Protein AF-A0A7J2VCM5-F1 (afdb_monomer_lite)

Radius of gyration: 16.42 Å; chains: 1; bounding box: 29×35×41 Å

Structure (mmCIF, N/CA/C/O backbone):
data_AF-A0A7J2VCM5-F1
#
_entry.id   AF-A0A7J2VCM5-F1
#
loop_
_atom_site.group_PDB
_atom_site.id
_atom_site.type_symbol
_atom_site.label_atom_id
_atom_site.label_alt_id
_atom_site.label_comp_id
_atom_site.label_asym_id
_atom_site.label_entity_id
_atom_site.label_seq_id
_atom_site.pdbx_PDB_ins_code
_atom_site.Cartn_x
_atom_site.Cartn_y
_atom_site.Cartn_z
_atom_site.occupancy
_atom_site.B_iso_or_equiv
_atom_site.auth_seq_id
_atom_site.auth_comp_id
_atom_site.auth_asym_id
_atom_site.auth_atom_id
_atom_site.pdbx_PDB_model_num
ATOM 1 N N . MET A 1 1 ? -11.086 -5.409 -6.762 1.00 65.94 1 MET A N 1
ATOM 2 C CA . MET A 1 1 ? -10.768 -4.043 -7.235 1.00 65.94 1 MET A CA 1
ATOM 3 C C . MET A 1 1 ? -9.662 -3.383 -6.418 1.00 65.94 1 MET A C 1
ATOM 5 O O . MET A 1 1 ? -8.623 -3.114 -6.999 1.00 65.94 1 MET A O 1
ATOM 9 N N . ALA A 1 2 ? -9.795 -3.229 -5.093 1.00 87.69 2 ALA A N 1
ATOM 10 C CA . ALA A 1 2 ? -8.763 -2.586 -4.258 1.00 87.69 2 ALA A CA 1
ATOM 11 C C . ALA A 1 2 ? -7.343 -3.184 -4.394 1.00 87.69 2 ALA A C 1
ATOM 13 O O . ALA A 1 2 ? -6.380 -2.445 -4.549 1.00 87.69 2 ALA A O 1
ATOM 14 N N . LEU A 1 3 ? -7.204 -4.516 -4.418 1.00 89.75 3 LEU A N 1
ATOM 15 C CA . LEU A 1 3 ? -5.891 -5.166 -4.567 1.00 89.75 3 LEU A CA 1
ATOM 16 C C . LEU A 1 3 ? -5.229 -4.899 -5.923 1.00 89.75 3 LEU A C 1
ATOM 18 O O . LEU A 1 3 ? -4.018 -4.738 -5.988 1.00 89.75 3 LEU A O 1
ATOM 22 N N . VAL A 1 4 ? -6.018 -4.817 -6.997 1.00 91.19 4 VAL A N 1
ATOM 23 C CA . VAL A 1 4 ? -5.492 -4.496 -8.331 1.00 91.19 4 VAL A CA 1
ATOM 24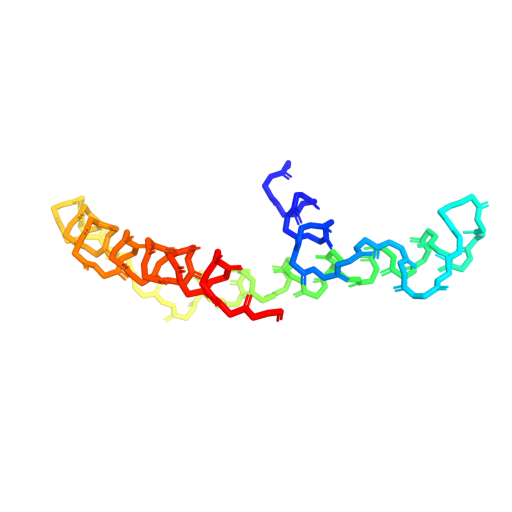 C C . VAL A 1 4 ? -4.964 -3.066 -8.339 1.00 91.19 4 VAL A C 1
ATOM 26 O O . VAL A 1 4 ? -3.840 -2.842 -8.771 1.00 91.19 4 VAL A O 1
ATOM 29 N N . ILE A 1 5 ? -5.717 -2.122 -7.765 1.00 93.50 5 ILE A N 1
ATOM 30 C CA . ILE A 1 5 ? -5.255 -0.739 -7.576 1.00 93.50 5 ILE A CA 1
ATOM 31 C C . ILE A 1 5 ? -3.945 -0.722 -6.781 1.00 93.50 5 ILE A C 1
ATOM 33 O O . ILE A 1 5 ? -3.003 -0.051 -7.188 1.00 93.50 5 ILE A O 1
ATOM 37 N N . GLY A 1 6 ? -3.841 -1.521 -5.714 1.00 91.88 6 GLY A N 1
ATOM 38 C CA . GLY A 1 6 ? -2.601 -1.683 -4.952 1.00 91.88 6 GLY A CA 1
ATOM 39 C C . GLY A 1 6 ? -1.413 -2.127 -5.813 1.00 91.88 6 GLY A C 1
ATOM 40 O O . GLY A 1 6 ? -0.340 -1.542 -5.712 1.00 91.88 6 GLY A O 1
ATOM 41 N N . VAL A 1 7 ? -1.595 -3.096 -6.717 1.00 95.06 7 VAL A N 1
ATOM 42 C CA . VAL A 1 7 ? -0.525 -3.531 -7.636 1.00 95.06 7 VAL A CA 1
ATOM 43 C C . VAL A 1 7 ? -0.082 -2.399 -8.567 1.00 95.06 7 VAL A C 1
ATOM 45 O O . VAL A 1 7 ? 1.115 -2.226 -8.786 1.00 95.06 7 VAL A O 1
ATOM 48 N N . TYR A 1 8 ? -1.015 -1.615 -9.108 1.00 94.25 8 TYR A N 1
ATOM 49 C CA . TYR A 1 8 ? -0.678 -0.527 -10.030 1.00 94.25 8 TYR A CA 1
ATOM 50 C C . TYR A 1 8 ? -0.044 0.677 -9.330 1.00 94.25 8 TYR A C 1
ATOM 52 O O . TYR A 1 8 ? 0.969 1.180 -9.803 1.00 94.25 8 TYR A O 1
ATOM 60 N N . VAL A 1 9 ? -0.615 1.111 -8.206 1.00 92.56 9 VAL A N 1
ATOM 61 C CA . VAL A 1 9 ? -0.193 2.327 -7.496 1.00 92.56 9 VAL A CA 1
ATOM 62 C C . VAL A 1 9 ? 1.053 2.082 -6.648 1.00 92.56 9 VAL A C 1
ATOM 64 O O . VAL A 1 9 ? 1.953 2.913 -6.642 1.00 92.56 9 VAL A O 1
ATOM 67 N N . LEU A 1 10 ? 1.125 0.951 -5.939 1.00 91.44 10 LEU A N 1
ATOM 68 C CA . LEU A 1 10 ? 2.202 0.689 -4.977 1.00 91.44 10 LEU A CA 1
ATOM 69 C C . LEU A 1 10 ? 3.336 -0.147 -5.574 1.00 91.44 10 LEU A C 1
ATOM 71 O O . LEU A 1 10 ? 4.491 0.044 -5.211 1.00 91.44 10 LEU A O 1
ATOM 75 N N . LEU A 1 11 ? 3.020 -1.088 -6.471 1.00 93.56 11 LEU A N 1
ATOM 76 C CA . LEU A 1 11 ? 3.997 -2.041 -7.018 1.00 93.56 11 LEU A CA 1
ATOM 77 C C . LEU A 1 11 ? 4.354 -1.781 -8.492 1.00 93.56 11 LEU A C 1
ATOM 79 O O . LEU A 1 11 ? 5.058 -2.590 -9.104 1.00 93.56 11 LEU A O 1
ATOM 83 N N . GLY A 1 12 ? 3.870 -0.682 -9.080 1.00 91.31 12 GLY A N 1
ATOM 84 C CA . GLY A 1 12 ? 4.209 -0.263 -10.446 1.00 91.31 12 GLY A CA 1
ATOM 85 C C . GLY A 1 12 ? 3.603 -1.126 -11.561 1.00 91.31 12 GLY A C 1
AT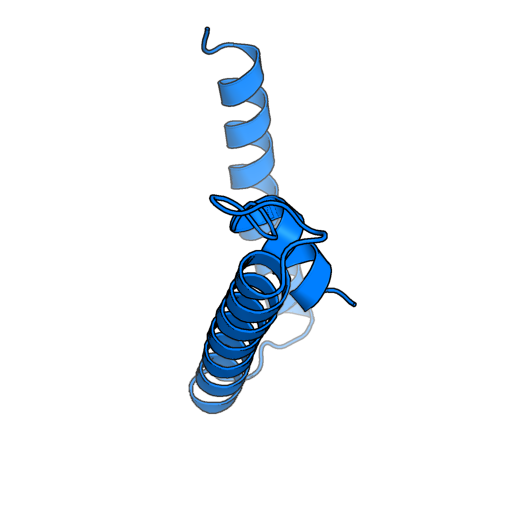OM 86 O O . GLY A 1 12 ? 4.116 -1.144 -12.680 1.00 91.31 12 GLY A O 1
ATOM 87 N N . GLY A 1 13 ? 2.541 -1.886 -11.279 1.00 91.94 13 GLY A N 1
ATOM 88 C CA . GLY A 1 13 ? 1.810 -2.655 -12.289 1.00 91.94 13 GLY A CA 1
ATOM 89 C C . GLY A 1 13 ? 2.688 -3.698 -13.011 1.00 91.94 13 GLY A C 1
ATOM 90 O O . GLY A 1 13 ? 3.344 -4.502 -12.338 1.00 91.94 13 GLY A O 1
ATOM 91 N N . PRO A 1 14 ? 2.718 -3.713 -14.360 1.00 93.25 14 PRO A N 1
ATOM 92 C CA . PRO A 1 14 ? 3.467 -4.693 -15.156 1.00 93.25 14 PRO A CA 1
ATOM 93 C C . PRO A 1 14 ? 4.984 -4.429 -15.223 1.00 93.25 14 PRO A C 1
ATOM 95 O O . PRO A 1 14 ? 5.720 -5.279 -15.728 1.00 93.25 14 PRO A O 1
ATOM 98 N N . ALA A 1 15 ? 5.470 -3.291 -14.705 1.00 91.94 15 ALA A N 1
ATOM 99 C CA . ALA A 1 15 ? 6.892 -2.954 -14.731 1.00 91.94 15 ALA A CA 1
ATOM 100 C C . ALA A 1 15 ? 7.746 -4.052 -14.051 1.00 91.94 15 ALA A C 1
ATOM 102 O O . ALA A 1 15 ? 7.342 -4.570 -12.998 1.00 91.94 15 ALA A O 1
ATOM 103 N N . PRO A 1 16 ? 8.916 -4.418 -14.619 1.00 91.75 16 PRO A N 1
ATOM 104 C CA . PRO A 1 16 ? 9.654 -3.732 -15.694 1.00 91.75 16 PRO A CA 1
ATOM 105 C C . PRO A 1 16 ? 9.242 -4.111 -17.131 1.00 91.75 16 PRO A C 1
ATOM 107 O O . PRO A 1 16 ? 9.839 -3.618 -18.084 1.00 91.75 16 PRO A O 1
ATOM 110 N N . PHE A 1 17 ? 8.251 -4.986 -17.313 1.00 93.69 17 PHE A N 1
ATOM 111 C CA . PHE A 1 17 ? 7.829 -5.447 -18.637 1.00 93.69 17 PHE A CA 1
ATOM 112 C C . PHE A 1 17 ? 6.670 -4.610 -19.194 1.00 93.69 17 PHE A C 1
ATOM 114 O O . PHE A 1 17 ? 5.912 -3.974 -18.461 1.00 93.69 17 PHE A O 1
ATOM 121 N N . ASN A 1 18 ? 6.508 -4.632 -20.520 1.00 91.56 18 ASN A N 1
ATOM 122 C CA . ASN A 1 18 ? 5.374 -3.987 -21.178 1.00 91.56 18 ASN A CA 1
ATOM 123 C C . ASN A 1 18 ? 4.066 -4.721 -20.836 1.00 91.56 18 ASN A C 1
ATOM 125 O O . ASN A 1 18 ? 4.033 -5.950 -20.793 1.00 91.56 18 ASN A O 1
ATOM 129 N N . HIS A 1 19 ? 2.979 -3.978 -20.645 1.00 88.56 19 HIS A N 1
ATOM 130 C CA . HIS A 1 19 ? 1.669 -4.512 -20.290 1.00 88.56 19 HIS A CA 1
ATOM 131 C C . HIS A 1 19 ? 1.117 -5.510 -21.316 1.00 88.56 19 HIS A C 1
ATOM 133 O O . HIS A 1 19 ? 0.513 -6.510 -20.942 1.00 88.56 19 HIS A O 1
ATOM 139 N N . LEU A 1 20 ? 1.371 -5.258 -22.603 1.00 90.31 20 LEU A N 1
ATOM 140 C CA . LEU A 1 20 ? 0.932 -6.121 -23.704 1.00 90.31 20 LEU A CA 1
ATOM 141 C C . LEU A 1 20 ? 1.834 -7.350 -23.906 1.00 90.31 20 LEU A C 1
ATOM 143 O O . LEU A 1 20 ? 1.520 -8.217 -24.717 1.00 90.31 20 LEU A O 1
ATOM 147 N N . SER A 1 21 ? 2.960 -7.432 -23.190 1.00 93.69 21 SER A N 1
ATOM 148 C CA . SER A 1 21 ? 3.829 -8.605 -23.233 1.00 93.69 21 SER A CA 1
ATOM 149 C C . SER A 1 21 ? 3.259 -9.720 -22.351 1.00 93.69 21 SER A C 1
ATOM 151 O O . SER A 1 21 ? 2.834 -9.440 -21.225 1.00 93.69 21 SER A O 1
ATOM 153 N N . PRO A 1 22 ? 3.342 -10.995 -22.778 1.00 92.69 22 PRO A N 1
ATOM 154 C CA . PRO A 1 22 ? 3.005 -12.135 -21.927 1.00 92.69 22 PRO A CA 1
ATOM 155 C C . PRO A 1 22 ? 3.723 -12.105 -20.568 1.00 92.69 22 PRO A C 1
ATOM 157 O O . PRO A 1 22 ? 3.130 -12.439 -19.543 1.00 92.69 22 PRO A O 1
ATOM 160 N N . LEU A 1 23 ? 4.978 -11.636 -20.538 1.00 93.81 23 LEU A N 1
ATOM 161 C CA . LEU A 1 23 ? 5.750 -11.501 -19.298 1.00 93.81 23 LEU A CA 1
ATOM 162 C C . LEU A 1 23 ? 5.196 -10.403 -18.380 1.00 93.81 23 LEU A C 1
ATOM 164 O O . LEU A 1 23 ? 5.167 -10.585 -17.165 1.00 93.81 23 LEU A O 1
ATOM 168 N N . GLY A 1 24 ? 4.710 -9.291 -18.938 1.00 92.69 24 GLY A N 1
ATOM 169 C CA . GLY A 1 24 ? 4.084 -8.221 -18.156 1.00 92.69 24 GLY A CA 1
ATOM 170 C C . GLY A 1 24 ? 2.761 -8.653 -17.533 1.00 92.69 24 GLY A C 1
ATOM 171 O O . GLY A 1 24 ? 2.510 -8.361 -16.362 1.00 92.69 24 GLY A O 1
ATOM 172 N N . GLY A 1 25 ? 1.958 -9.422 -18.274 1.00 93.69 25 GLY A N 1
ATOM 173 C CA . GLY A 1 25 ? 0.759 -10.066 -17.736 1.00 93.69 25 GLY A CA 1
ATOM 174 C C . GLY A 1 25 ? 1.084 -11.016 -16.580 1.00 93.69 25 GLY A C 1
ATOM 175 O O . GLY A 1 25 ? 0.468 -10.930 -15.516 1.00 93.69 25 GLY A O 1
ATOM 176 N N . LEU A 1 26 ? 2.102 -11.867 -16.745 1.00 95.31 26 LEU A N 1
ATOM 177 C CA . LEU A 1 26 ? 2.527 -12.818 -15.715 1.00 95.31 26 LEU A CA 1
ATOM 178 C C . LEU A 1 26 ? 3.014 -12.112 -14.442 1.00 95.31 26 LEU A C 1
ATOM 180 O O . LEU A 1 26 ? 2.587 -12.468 -13.343 1.00 95.31 26 LEU A O 1
ATOM 184 N N . VAL A 1 27 ? 3.853 -11.079 -14.571 1.00 95.88 27 VAL A N 1
ATOM 185 C CA . VAL A 1 27 ? 4.342 -10.299 -13.419 1.00 95.8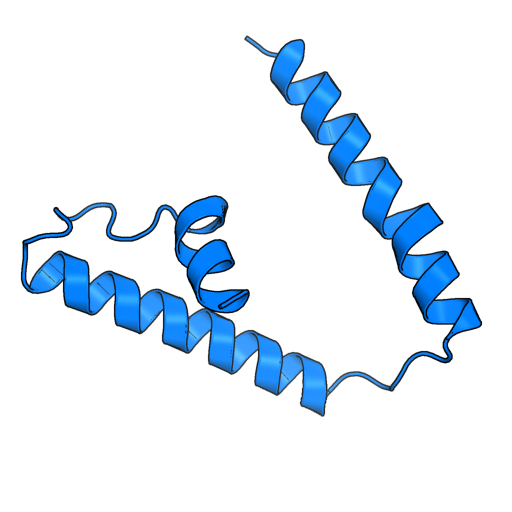8 27 VAL A CA 1
ATOM 186 C C . VAL A 1 27 ? 3.201 -9.615 -12.673 1.00 95.88 27 VAL A C 1
ATOM 188 O O . VAL A 1 27 ? 3.196 -9.599 -11.441 1.00 95.88 27 VAL A O 1
ATOM 191 N N . LEU A 1 28 ? 2.213 -9.084 -13.391 1.00 94.88 28 LEU A N 1
ATOM 192 C CA . LEU A 1 28 ? 1.053 -8.452 -12.773 1.00 94.88 28 LEU A CA 1
ATOM 193 C C . LEU A 1 28 ? 0.240 -9.455 -11.947 1.00 94.88 28 LEU A C 1
ATOM 195 O O . LEU A 1 28 ? -0.095 -9.169 -10.795 1.00 94.88 28 LEU A O 1
ATOM 199 N N . VAL A 1 29 ? -0.031 -10.638 -12.507 1.00 94.88 29 VAL A N 1
ATOM 200 C CA . VAL A 1 29 ? -0.717 -11.725 -11.790 1.00 94.88 29 VAL A CA 1
ATOM 201 C C . VAL A 1 29 ? 0.080 -12.138 -10.556 1.00 94.88 29 VAL A C 1
ATOM 203 O O . VAL A 1 29 ? -0.487 -12.267 -9.473 1.00 94.88 29 VAL A O 1
ATOM 206 N N . LEU A 1 30 ? 1.398 -12.280 -10.680 1.00 96.19 30 LEU A N 1
ATOM 207 C CA . LEU A 1 30 ? 2.257 -12.686 -9.573 1.00 96.19 30 LEU A CA 1
ATOM 208 C C . LEU A 1 30 ? 2.254 -11.652 -8.432 1.00 96.19 30 LEU A C 1
ATOM 210 O O . LEU A 1 30 ? 2.034 -12.017 -7.278 1.00 96.19 30 LEU A O 1
ATOM 214 N N . LYS A 1 31 ? 2.392 -10.356 -8.741 1.00 95.88 31 LYS A N 1
ATOM 215 C CA . LYS A 1 31 ? 2.281 -9.268 -7.749 1.00 95.88 31 LYS A CA 1
ATOM 216 C C . LYS A 1 31 ? 0.906 -9.243 -7.076 1.00 95.88 31 LYS A C 1
ATOM 218 O O . LYS A 1 31 ? 0.816 -9.036 -5.865 1.00 9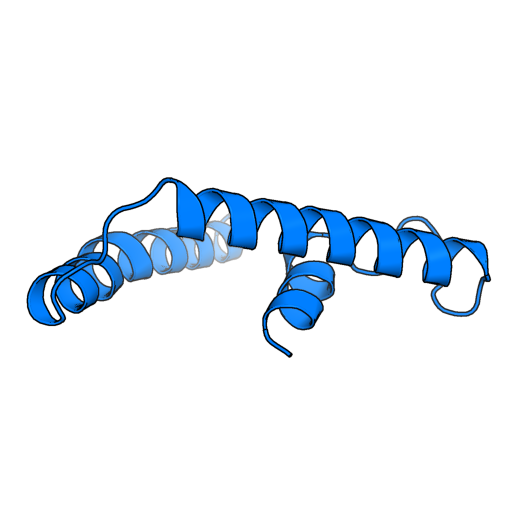5.88 31 LYS A O 1
ATOM 223 N N . TYR A 1 32 ? -0.159 -9.483 -7.841 1.00 96.06 32 TYR A N 1
ATOM 224 C CA . TYR A 1 32 ? -1.512 -9.583 -7.298 1.00 96.06 32 TYR A CA 1
ATOM 225 C C . TYR A 1 32 ? -1.645 -10.749 -6.312 1.00 96.06 32 TYR A C 1
ATOM 227 O O . TYR A 1 32 ? -2.166 -10.555 -5.214 1.00 96.06 32 TYR A O 1
ATOM 235 N N . LEU A 1 33 ? -1.148 -11.937 -6.670 1.00 97.56 33 LEU A N 1
ATOM 236 C CA . LEU A 1 33 ? -1.195 -13.118 -5.805 1.00 97.56 33 LEU A CA 1
ATOM 237 C C . LEU A 1 33 ? -0.391 -12.919 -4.519 1.00 97.56 33 LEU A C 1
ATOM 239 O O . LEU A 1 33 ? -0.858 -13.314 -3.453 1.00 97.56 33 LEU A O 1
ATOM 243 N N . ILE A 1 34 ? 0.765 -12.255 -4.594 1.00 96.56 34 ILE A N 1
ATOM 244 C CA . ILE A 1 34 ? 1.559 -11.899 -3.411 1.00 96.56 34 ILE A CA 1
ATOM 245 C C . ILE A 1 34 ? 0.756 -10.990 -2.473 1.00 96.56 34 ILE A C 1
ATOM 247 O O . ILE A 1 34 ? 0.656 -11.281 -1.280 1.00 96.56 34 ILE A O 1
ATOM 251 N N . LEU A 1 35 ? 0.140 -9.921 -2.990 1.00 96.44 35 LEU A N 1
ATOM 252 C CA . LEU A 1 35 ? -0.687 -9.035 -2.163 1.00 96.44 35 LEU A CA 1
ATOM 253 C C . LEU A 1 35 ? -1.917 -9.748 -1.597 1.00 96.44 35 LEU A C 1
ATOM 255 O O . LEU A 1 35 ? -2.276 -9.528 -0.441 1.00 96.44 35 LEU A O 1
ATOM 259 N N . LEU A 1 36 ? -2.557 -10.612 -2.384 1.00 96.75 36 LEU A N 1
ATOM 260 C CA . LEU A 1 36 ? -3.691 -11.405 -1.924 1.00 96.75 36 LEU A CA 1
ATOM 261 C C . LEU A 1 36 ? -3.281 -12.318 -0.765 1.00 96.75 36 LEU A C 1
ATOM 263 O O . LEU A 1 36 ? -3.941 -12.313 0.274 1.00 96.75 36 LEU A O 1
ATOM 267 N N . LEU A 1 37 ? -2.182 -13.059 -0.925 1.00 97.44 37 LEU A N 1
ATOM 268 C CA . LEU A 1 37 ? -1.650 -13.941 0.109 1.00 97.44 37 LEU A CA 1
ATOM 269 C C . LEU A 1 37 ? -1.318 -13.155 1.380 1.00 97.44 37 LEU A C 1
ATOM 271 O O . LEU A 1 37 ? -1.699 -13.577 2.472 1.00 97.44 37 LEU A O 1
ATOM 275 N N . LEU A 1 38 ? -0.673 -11.995 1.240 1.00 96.56 38 LEU A N 1
ATOM 276 C CA . LEU A 1 38 ? -0.356 -11.111 2.359 1.00 96.56 38 LEU A CA 1
ATOM 277 C C . LEU A 1 38 ? -1.626 -10.688 3.110 1.00 96.56 38 LEU A C 1
ATOM 279 O O . LEU A 1 38 ? -1.704 -10.848 4.325 1.00 96.56 38 LEU A O 1
ATOM 283 N N . VAL A 1 39 ? -2.645 -10.197 2.401 1.00 95.25 39 VAL A N 1
ATOM 284 C CA . VAL A 1 39 ? -3.895 -9.729 3.021 1.00 95.25 39 VAL A CA 1
ATOM 285 C C . VAL A 1 39 ? -4.657 -10.868 3.692 1.00 95.25 39 VAL A C 1
ATOM 287 O O . VAL A 1 39 ? -5.168 -10.690 4.797 1.00 95.25 39 VAL A O 1
ATOM 290 N N . VAL A 1 40 ? -4.713 -12.047 3.070 1.00 96.75 40 VAL A N 1
ATOM 291 C CA . VAL A 1 40 ? -5.340 -13.233 3.675 1.00 96.75 40 VAL A CA 1
ATOM 292 C C . VAL A 1 40 ? -4.590 -13.654 4.938 1.00 96.75 40 VAL A C 1
ATOM 294 O O . VAL A 1 40 ? -5.216 -13.932 5.958 1.00 96.75 40 VAL A O 1
ATOM 297 N N . THR A 1 41 ? -3.260 -13.635 4.899 1.00 97.44 41 THR A N 1
ATOM 298 C CA . THR A 1 41 ? -2.414 -13.970 6.051 1.00 97.44 41 THR A CA 1
ATOM 299 C C . THR A 1 41 ? -2.642 -12.988 7.197 1.00 97.44 41 THR A C 1
ATOM 301 O O . THR A 1 41 ? -2.927 -13.407 8.316 1.00 97.44 41 THR A O 1
ATOM 304 N N . LEU A 1 42 ? -2.627 -11.681 6.918 1.00 96.00 42 LEU A N 1
ATOM 305 C CA . LEU A 1 42 ? -2.909 -10.648 7.918 1.00 96.00 42 LEU A CA 1
ATOM 306 C C . LEU A 1 42 ? -4.314 -10.788 8.502 1.00 96.00 42 LEU A C 1
ATOM 308 O O . LEU A 1 42 ? -4.480 -10.694 9.713 1.00 96.00 42 LEU A O 1
ATOM 312 N N . LYS A 1 43 ? -5.319 -11.078 7.670 1.00 94.38 43 LYS A N 1
ATOM 313 C CA . LYS A 1 43 ? -6.694 -11.306 8.130 1.00 94.38 43 LYS A CA 1
ATOM 314 C C . LYS A 1 43 ? -6.801 -12.499 9.086 1.00 94.38 43 LYS A C 1
ATOM 316 O O . LYS A 1 43 ? -7.654 -12.478 9.968 1.00 94.38 43 LYS A O 1
ATOM 321 N N . ASN A 1 44 ? -5.974 -13.523 8.895 1.00 96.12 44 ASN A N 1
ATOM 322 C CA . ASN A 1 44 ? -5.997 -14.734 9.713 1.00 96.12 44 ASN A CA 1
ATOM 323 C C . ASN A 1 4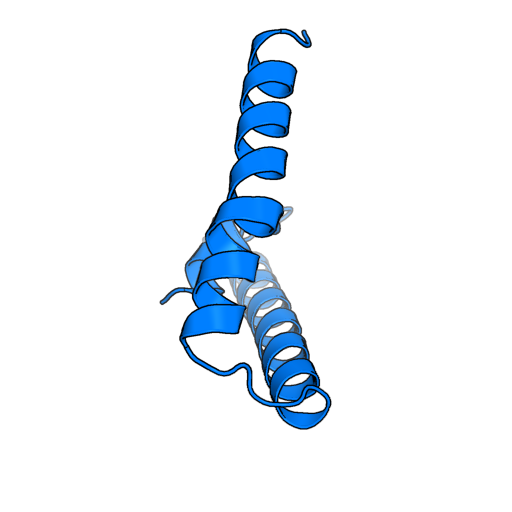4 ? -5.172 -14.609 11.003 1.00 96.12 44 ASN A C 1
ATOM 325 O O . ASN A 1 44 ? -5.463 -15.313 11.964 1.00 96.12 44 ASN A O 1
ATOM 329 N N . ILE A 1 45 ? -4.161 -13.736 11.031 1.00 96.75 45 ILE A N 1
ATOM 330 C CA . ILE A 1 45 ? -3.307 -13.520 12.211 1.00 96.75 45 ILE A CA 1
ATOM 331 C C . ILE A 1 45 ? -3.859 -12.401 13.106 1.00 96.75 45 ILE A C 1
ATOM 333 O O . ILE A 1 45 ? -3.736 -12.466 14.328 1.00 96.75 45 ILE A O 1
ATOM 337 N N . MET A 1 46 ? -4.463 -11.367 12.518 1.00 93.88 46 MET A N 1
ATOM 338 C CA . MET A 1 46 ? -4.900 -10.181 13.253 1.00 93.88 46 MET A CA 1
ATOM 339 C C . MET A 1 46 ? -6.302 -10.345 13.849 1.00 93.88 46 MET A C 1
ATOM 341 O O . MET A 1 46 ? -7.227 -10.855 13.214 1.00 93.88 46 MET A O 1
ATOM 345 N N . GLY A 1 47 ? -6.475 -9.837 15.071 1.00 89.56 47 GLY A N 1
ATOM 346 C CA . GLY A 1 47 ? -7.785 -9.695 15.704 1.00 89.56 47 GLY A CA 1
ATOM 347 C C . GLY A 1 47 ? -8.653 -8.633 15.020 1.00 89.56 47 GLY A C 1
ATOM 348 O O . GLY A 1 47 ? -8.161 -7.743 14.326 1.00 89.56 47 GLY A O 1
ATOM 349 N N . ARG A 1 48 ? -9.973 -8.709 15.222 1.00 91.69 48 ARG A N 1
ATOM 350 C CA . ARG A 1 48 ? -10.907 -7.708 14.686 1.00 91.69 48 ARG A CA 1
ATOM 351 C C . ARG A 1 48 ? -10.904 -6.455 15.556 1.00 91.69 48 ARG A C 1
ATOM 353 O O . ARG A 1 48 ? -11.100 -6.547 16.765 1.00 91.69 48 ARG A O 1
ATOM 360 N N . TYR A 1 49 ? -10.781 -5.294 14.926 1.00 92.19 49 TYR A N 1
ATOM 361 C CA . TYR A 1 49 ? -11.027 -4.016 15.588 1.00 92.19 49 TYR A CA 1
ATOM 362 C C . TYR A 1 49 ? -12.522 -3.817 15.856 1.00 92.19 49 TYR A C 1
ATOM 364 O O . TYR A 1 49 ? -13.362 -4.155 15.015 1.00 92.19 49 TYR A O 1
ATOM 372 N N . ARG A 1 50 ? -12.862 -3.219 17.005 1.00 94.00 50 ARG A N 1
ATOM 373 C CA . ARG A 1 50 ? -14.176 -2.579 17.178 1.00 94.00 50 ARG A CA 1
ATOM 374 C C . ARG A 1 50 ? -14.260 -1.340 16.288 1.00 94.00 50 ARG A C 1
ATOM 376 O O . ARG A 1 50 ? -13.231 -0.755 15.967 1.00 94.00 50 ARG A O 1
ATOM 383 N N . ILE A 1 51 ? -15.473 -0.933 15.911 1.00 93.75 51 ILE A N 1
ATOM 384 C CA . ILE A 1 51 ? -15.689 0.198 14.991 1.00 93.75 51 ILE A CA 1
ATOM 385 C C . ILE A 1 51 ? -15.020 1.471 15.523 1.00 93.75 51 ILE A C 1
ATOM 387 O O . ILE A 1 51 ? -14.283 2.110 14.779 1.00 93.75 51 ILE A O 1
ATOM 391 N N . ASP A 1 52 ? -15.175 1.776 16.813 1.00 95.62 52 ASP A N 1
ATOM 392 C CA . ASP A 1 52 ? -14.561 2.963 17.424 1.00 95.62 52 ASP A CA 1
ATOM 393 C C . ASP A 1 52 ? -13.029 2.936 17.323 1.00 95.62 52 ASP A C 1
ATOM 395 O O . ASP A 1 52 ? -12.401 3.917 16.931 1.00 95.62 52 ASP A O 1
ATOM 399 N N . GLN A 1 53 ? -12.426 1.772 17.586 1.00 93.31 53 GLN A N 1
ATOM 400 C CA . GLN A 1 53 ? -10.978 1.576 17.480 1.00 93.31 53 GLN A CA 1
ATOM 401 C C . GLN A 1 5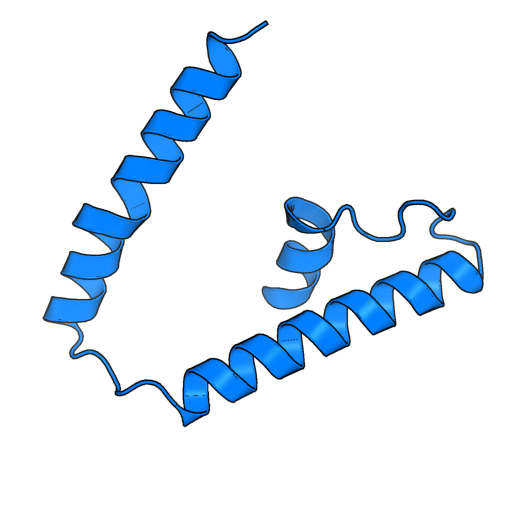3 ? -10.500 1.637 16.027 1.00 93.31 53 GLN A C 1
ATOM 403 O O . GLN A 1 53 ? -9.435 2.177 15.749 1.00 93.31 53 GLN A O 1
ATOM 408 N N . ALA A 1 54 ? -11.281 1.095 15.089 1.00 92.88 54 ALA A N 1
ATOM 409 C CA . ALA A 1 54 ? -10.962 1.147 13.669 1.00 92.88 54 ALA A CA 1
ATOM 410 C C . ALA A 1 54 ? -10.981 2.592 13.153 1.00 92.88 54 ALA A C 1
ATOM 412 O O . ALA A 1 54 ? -10.078 2.986 12.417 1.00 92.88 54 ALA A O 1
ATOM 413 N N . LEU A 1 55 ? -11.967 3.394 13.569 1.00 94.12 55 LEU A N 1
ATOM 414 C CA . LEU A 1 55 ? -12.041 4.815 13.229 1.00 94.12 55 LEU A CA 1
ATOM 415 C C . LEU A 1 55 ? -10.860 5.583 13.823 1.00 94.12 55 LEU A C 1
ATOM 417 O O . LEU A 1 55 ? -10.210 6.345 13.109 1.00 94.12 55 LEU A O 1
ATOM 421 N N . GLU A 1 56 ? -10.532 5.345 15.093 1.00 94.44 56 GLU A N 1
ATOM 422 C CA . GLU A 1 56 ? -9.360 5.955 15.721 1.00 94.44 56 GLU A CA 1
ATOM 423 C C . GLU A 1 56 ? -8.067 5.588 14.980 1.00 94.44 56 GLU A C 1
ATOM 425 O O . GLU A 1 56 ? -7.257 6.468 14.678 1.00 94.44 56 GLU A O 1
ATOM 430 N N . GLN A 1 57 ? -7.913 4.316 14.601 1.00 93.94 57 GLN A N 1
ATOM 431 C CA . GLN A 1 57 ? -6.759 3.839 13.849 1.00 93.94 57 GLN A CA 1
ATOM 432 C C . GLN A 1 57 ? -6.643 4.524 12.486 1.00 93.94 57 GLN A C 1
ATOM 434 O O . GLN A 1 57 ? -5.564 4.985 12.117 1.00 93.94 57 GLN A O 1
ATOM 439 N N . VAL A 1 58 ? -7.748 4.626 11.746 1.00 92.44 58 VAL A N 1
ATOM 440 C CA . VAL A 1 58 ? -7.769 5.243 10.415 1.00 92.44 58 VAL A CA 1
ATOM 441 C C . VAL A 1 58 ? -7.499 6.745 10.497 1.00 92.44 58 VAL A C 1
ATOM 443 O O . VAL A 1 58 ? -6.658 7.244 9.755 1.00 92.44 58 VAL A O 1
ATOM 446 N N . PHE A 1 59 ? -8.154 7.477 11.399 1.00 92.12 59 PHE A N 1
ATOM 447 C CA . PHE A 1 59 ? -8.037 8.937 11.433 1.00 92.12 59 PHE A CA 1
ATOM 448 C C . PHE A 1 59 ? -6.767 9.435 12.118 1.00 92.12 59 PHE A C 1
ATOM 450 O O . PHE A 1 59 ? -6.134 10.358 11.610 1.00 92.12 59 PHE A O 1
ATOM 457 N N . LYS A 1 60 ? -6.362 8.845 13.248 1.00 87.94 60 LYS A N 1
ATOM 458 C CA . LYS A 1 60 ? -5.168 9.319 13.964 1.00 87.94 60 LYS A CA 1
ATOM 459 C C . LYS A 1 60 ? -3.889 8.774 13.345 1.00 87.94 60 LYS A C 1
ATOM 461 O O . LYS A 1 60 ? -2.932 9.516 13.162 1.00 87.94 60 LYS A O 1
ATOM 466 N N . TYR A 1 61 ? -3.878 7.490 12.996 1.00 90.50 61 TYR A N 1
ATOM 467 C CA . TYR A 1 61 ? -2.652 6.816 12.563 1.00 90.50 61 TYR A CA 1
ATOM 468 C C . TYR A 1 61 ? -2.621 6.522 11.062 1.00 90.50 61 TYR A C 1
ATOM 470 O O . TYR A 1 61 ? -1.540 6.436 10.490 1.00 90.50 61 TYR A O 1
ATOM 478 N N . GLY A 1 62 ? -3.776 6.397 10.407 1.00 89.50 62 GLY A N 1
ATOM 479 C CA . GLY A 1 62 ? -3.869 6.143 8.969 1.00 89.50 62 GLY A CA 1
ATOM 480 C C . GLY A 1 62 ? -3.843 7.401 8.103 1.00 89.50 62 GLY A C 1
ATOM 481 O O . GLY A 1 62 ? -3.349 7.334 6.986 1.00 89.50 62 GLY A O 1
ATOM 482 N N . LEU A 1 63 ? -4.346 8.539 8.594 1.00 91.19 63 LEU A N 1
ATOM 483 C CA . LEU A 1 63 ? -4.496 9.763 7.797 1.00 91.19 63 LEU A CA 1
ATOM 484 C C . LEU A 1 63 ? -3.304 10.718 7.928 1.00 91.19 63 LEU A C 1
ATOM 486 O O . LEU A 1 63 ? -2.883 11.316 6.939 1.00 91.19 63 LEU A O 1
ATOM 490 N N . ILE A 1 64 ? -2.741 10.847 9.131 1.00 91.81 64 ILE A N 1
ATOM 491 C CA . ILE A 1 64 ? -1.643 11.787 9.393 1.00 91.81 64 ILE A CA 1
ATOM 492 C C . ILE A 1 64 ? -0.383 11.435 8.577 1.00 91.81 64 ILE A C 1
ATOM 494 O O . ILE A 1 64 ? 0.133 12.327 7.899 1.00 91.81 64 ILE A O 1
ATOM 498 N N . PRO A 1 65 ? 0.114 10.179 8.554 1.00 92.62 65 PRO A N 1
ATOM 499 C CA . PRO A 1 65 ? 1.341 9.869 7.821 1.00 92.62 65 PRO A CA 1
ATOM 500 C C . PRO A 1 65 ? 1.241 10.094 6.304 1.00 92.62 65 PRO A C 1
ATOM 502 O O . PRO A 1 65 ? 2.167 10.690 5.758 1.00 92.62 65 PRO A O 1
ATOM 505 N N . PRO A 1 66 ? 0.151 9.713 5.603 1.00 91.44 66 PRO A N 1
ATOM 506 C CA . PRO A 1 66 ? -0.000 10.029 4.183 1.00 91.44 66 PRO A CA 1
ATOM 507 C C . PRO A 1 66 ? -0.031 11.526 3.878 1.00 91.44 66 PRO A C 1
ATOM 509 O O . PRO A 1 66 ? 0.536 11.933 2.869 1.00 91.44 66 PRO A O 1
ATOM 512 N N . ILE A 1 67 ? -0.645 12.352 4.734 1.00 93.69 67 ILE A N 1
ATOM 513 C CA . ILE A 1 67 ? -0.630 13.814 4.558 1.00 93.69 67 ILE A CA 1
ATOM 514 C C . ILE A 1 67 ? 0.804 14.338 4.644 1.00 93.69 67 ILE A C 1
ATOM 516 O O . ILE A 1 67 ? 1.235 15.098 3.780 1.00 93.69 67 ILE A O 1
ATOM 520 N N . LEU A 1 68 ? 1.564 13.900 5.651 1.00 93.25 68 LEU A N 1
ATOM 521 C CA . LEU A 1 68 ? 2.969 14.283 5.788 1.00 93.25 68 LEU A CA 1
ATOM 522 C C . LEU A 1 68 ? 3.805 13.793 4.602 1.00 93.25 68 LEU A C 1
ATOM 524 O O . LEU A 1 68 ? 4.601 14.558 4.066 1.00 93.25 68 LEU A O 1
ATOM 528 N N . ALA A 1 69 ? 3.591 12.557 4.150 1.00 91.56 69 ALA A N 1
ATOM 529 C CA . ALA A 1 69 ? 4.267 12.008 2.978 1.00 91.56 69 ALA A CA 1
ATOM 530 C C . ALA A 1 69 ? 3.943 12.804 1.704 1.00 91.56 69 ALA A C 1
ATOM 532 O O . ALA A 1 69 ? 4.840 13.063 0.909 1.00 91.56 69 ALA A O 1
ATOM 533 N N . ALA A 1 70 ? 2.692 13.241 1.531 1.00 92.44 70 ALA A N 1
ATOM 534 C CA . ALA A 1 70 ? 2.280 14.070 0.403 1.00 92.44 70 ALA A CA 1
ATOM 535 C C . ALA A 1 70 ? 2.929 15.462 0.444 1.00 92.44 70 ALA A C 1
ATOM 537 O O . ALA A 1 70 ? 3.429 15.928 -0.576 1.00 92.44 70 ALA A O 1
ATOM 538 N N . ILE A 1 71 ? 2.979 16.106 1.616 1.00 95.44 71 ILE A N 1
ATOM 539 C CA . ILE A 1 71 ? 3.683 17.387 1.792 1.00 95.44 71 ILE A CA 1
ATOM 540 C C . ILE A 1 71 ? 5.173 17.219 1.477 1.00 95.44 71 ILE A C 1
ATOM 542 O O . ILE A 1 71 ? 5.736 18.016 0.732 1.00 95.44 71 ILE A O 1
ATOM 546 N N . LEU A 1 72 ? 5.808 16.166 1.998 1.00 95.50 72 LEU A N 1
ATOM 547 C CA . LEU A 1 72 ? 7.216 15.881 1.727 1.00 95.50 72 LEU A CA 1
ATOM 548 C C . LEU A 1 72 ? 7.469 15.625 0.242 1.00 95.50 72 LEU A C 1
ATOM 550 O O . LEU A 1 72 ? 8.436 16.152 -0.286 1.00 95.50 72 LEU A O 1
ATOM 554 N N . ALA A 1 73 ? 6.596 14.886 -0.441 1.00 92.44 73 ALA A N 1
ATOM 555 C CA . ALA A 1 73 ? 6.714 14.635 -1.876 1.00 92.44 73 ALA A CA 1
ATOM 556 C C . ALA A 1 73 ? 6.549 15.901 -2.738 1.00 92.44 73 ALA A C 1
ATOM 558 O O . ALA A 1 73 ? 7.029 15.924 -3.864 1.00 92.44 73 ALA A O 1
ATOM 559 N N . LEU A 1 74 ? 5.869 16.938 -2.235 1.00 93.44 74 LEU A N 1
ATOM 560 C CA . LEU A 1 74 ? 5.733 18.230 -2.922 1.00 93.44 74 LEU A CA 1
ATOM 561 C C . LEU A 1 74 ? 6.925 19.165 -2.687 1.00 93.44 74 LEU A C 1
ATOM 563 O O . LEU A 1 74 ? 7.184 20.039 -3.509 1.00 93.44 74 LEU A O 1
ATOM 567 N N . VAL A 1 75 ? 7.595 19.035 -1.539 1.00 93.12 75 VAL A N 1
ATOM 568 C CA . VAL A 1 75 ? 8.700 19.917 -1.127 1.00 93.12 75 VAL A CA 1
ATOM 569 C C . VAL A 1 75 ? 10.067 19.315 -1.461 1.00 93.12 75 VAL A C 1
ATOM 571 O O . VAL A 1 75 ? 11.020 20.055 -1.699 1.00 93.12 75 VAL A O 1
ATOM 574 N N . ALA A 1 76 ? 10.181 17.987 -1.467 1.00 76.56 76 ALA A N 1
ATOM 575 C CA . ALA A 1 76 ? 11.380 17.295 -1.913 1.00 76.56 76 ALA A CA 1
ATOM 576 C C . ALA A 1 76 ? 11.520 17.413 -3.448 1.00 76.56 76 ALA A C 1
ATOM 578 O O . ALA A 1 76 ? 10.512 17.281 -4.142 1.00 76.56 76 ALA A O 1
ATOM 579 N N . PRO A 1 77 ? 12.732 17.692 -3.966 1.00 61.25 77 PRO A N 1
ATOM 580 C CA . PRO A 1 77 ? 12.996 17.803 -5.402 1.00 61.25 77 PRO A CA 1
ATOM 581 C C . PRO A 1 77 ? 12.828 16.479 -6.158 1.00 61.25 77 PRO A C 1
ATOM 583 O O . PRO A 1 77 ? 13.056 15.405 -5.550 1.00 61.25 77 PRO A O 1
#

Secondary structure (DSSP, 8-state):
-HHHHHHHHHS-TTTTS-TTSHHHHHHHHHHHHHHHHHHHHHHHHSPPPPHHHHHHIIIIIISHHHHHHHHHHHH--

Sequence (77 aa):
MALVIGVYVLLGGPAPFNHLSPLGGLVLVLKYLILLLLVVTLKNIMGRYRIDQALEQVFKYGLIPPILAAILALVAP

Foldseek 3Di:
DVLLVCCCVPVVQLPPDDCPDPSSVVVNVVSSVVSVVVVVVCVVPDDDDDPVRVVCCCPVPVPVVVVVVVVCVVVPD

pLDDT: mean 92.45, std 5.57, range [61.25, 97.56]